Protein AF-A0A8T5EY14-F1 (afdb_monomer)

Sequence (70 aa):
MNQTKQAKYPSMLAKEAKCTYSHTVHLLQKMEKNGLVKFEKKGRLKLVGLTKKGEQVSDLFEQVGRTLVR

Radius of gyration: 13.02 Å; Cα contacts (8 Å, |Δi|>4): 65; chains: 1; bounding box: 38×29×30 Å

Nearest PDB structures (foldseek):
  2rdp-assembly1_A-2  TM=8.584E-01  e=1.668E-03  Geobacillus stearothermophilus
  5k1y-assembly1_B  TM=8.773E-01  e=8.317E-03  Sulfolobus sp. NOB8H2
  5k5o-assembly1_D  TM=8.792E-01  e=1.624E-02  Sulfolobus sp. NOB8H2
  1r22-assembly1_B  TM=7.808E-01  e=7.779E-03  Synechococcus elongatus PCC 7942 = FACHB-805
  2vxz-assembly1_A  TM=7.004E-01  e=5.566E-03  Pyrobaculum spherical virus

Solvent-accessible surface area (backbone atoms only — not comparable to full-atom values): 4040 Å² total; per-residue (Å²): 132,86,73,76,78,67,61,38,46,59,66,57,51,10,61,77,69,75,43,56,56,70,62,42,51,55,50,50,52,53,34,34,76,71,51,29,31,44,77,47,75,64,81,94,45,60,31,39,30,66,30,76,62,23,46,56,53,50,54,51,51,51,54,50,47,62,69,73,61,122

Secondary structure (DSSP, 8-state):
-------B-HHHHHHHTT--HHHHHHHHHHHHHTTSEEEEEETTEEEEEE-HHHHHHHHHHHHHHHHH--

Mean predicted aligned error: 4.85 Å

Foldseek 3Di:
DDPPQDWAALVVVCVVVVHDSVVSVVVLVVCVVVQQWDWDDPDPGTTIGGDPNVVVVVVVVVVVVVVVPD

Structure (mmCIF, N/CA/C/O backbone):
data_AF-A0A8T5EY14-F1
#
_entry.id   AF-A0A8T5EY14-F1
#
loop_
_atom_site.group_PDB
_atom_site.id
_atom_site.type_symbol
_atom_site.label_atom_id
_atom_site.label_alt_id
_atom_site.label_comp_id
_atom_site.label_asym_id
_atom_site.label_entity_id
_atom_site.label_seq_id
_atom_site.pdbx_PDB_ins_code
_atom_site.Cartn_x
_atom_site.Cartn_y
_atom_site.Cartn_z
_atom_site.occupancy
_atom_site.B_iso_or_equiv
_atom_site.auth_seq_id
_atom_site.auth_comp_id
_atom_site.auth_asym_id
_atom_site.auth_atom_id
_atom_site.pdbx_PDB_model_num
ATOM 1 N N . MET A 1 1 ? -6.678 -13.918 14.549 1.00 31.69 1 MET A N 1
ATOM 2 C CA . MET A 1 1 ? -5.206 -13.944 14.410 1.00 31.69 1 MET A CA 1
ATOM 3 C C . MET A 1 1 ? -4.807 -12.788 13.504 1.00 31.69 1 MET A C 1
ATOM 5 O O . MET A 1 1 ? -5.114 -12.842 12.321 1.00 31.69 1 MET A O 1
ATOM 9 N N . ASN A 1 2 ? -4.229 -11.717 14.059 1.00 35.62 2 ASN A N 1
ATOM 10 C CA . ASN A 1 2 ? -3.786 -10.551 13.287 1.00 35.62 2 ASN A CA 1
ATOM 11 C C . ASN A 1 2 ? -2.632 -10.962 12.365 1.00 35.62 2 ASN A C 1
ATOM 13 O O . ASN A 1 2 ? -1.505 -11.126 12.829 1.00 35.62 2 ASN A O 1
ATOM 17 N N . GLN A 1 3 ? -2.888 -11.108 11.064 1.00 45.94 3 GLN A N 1
ATOM 18 C CA . GLN A 1 3 ? -1.810 -11.005 10.089 1.00 45.94 3 GLN A CA 1
ATOM 19 C C . GLN A 1 3 ? -1.357 -9.548 10.089 1.00 45.94 3 GLN A C 1
ATOM 21 O O . GLN A 1 3 ? -2.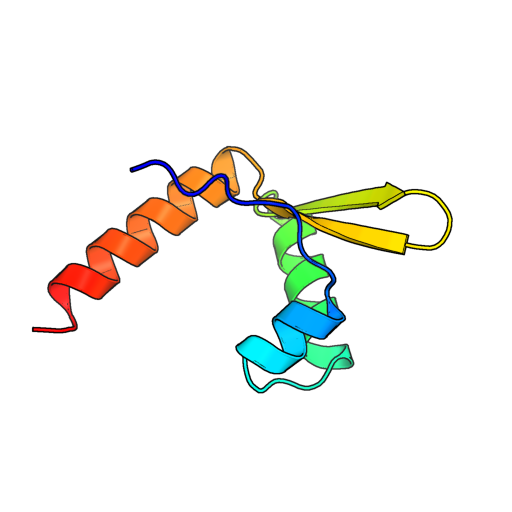079 -8.662 9.636 1.00 45.94 3 GLN A O 1
ATOM 26 N N . THR A 1 4 ? -0.175 -9.276 10.631 1.00 48.59 4 THR A N 1
ATOM 27 C CA . THR A 1 4 ? 0.472 -7.976 10.473 1.00 48.59 4 THR A CA 1
ATOM 28 C C . THR A 1 4 ? 0.584 -7.719 8.968 1.00 48.59 4 THR A C 1
ATOM 30 O O . THR A 1 4 ? 1.290 -8.462 8.283 1.00 48.59 4 THR A O 1
ATOM 33 N N . LYS A 1 5 ? -0.145 -6.728 8.430 1.00 66.75 5 LYS A N 1
ATOM 34 C CA . LYS A 1 5 ? -0.114 -6.363 7.002 1.00 66.75 5 LYS A CA 1
ATOM 35 C C . LYS A 1 5 ? 1.256 -5.739 6.695 1.00 66.75 5 LYS A C 1
ATOM 37 O O . LYS A 1 5 ? 1.417 -4.523 6.673 1.00 66.75 5 LYS A O 1
ATOM 42 N N . GLN A 1 6 ? 2.277 -6.588 6.563 1.00 77.81 6 GLN A N 1
ATOM 43 C CA . GLN A 1 6 ? 3.656 -6.169 6.329 1.00 77.81 6 GLN A CA 1
ATOM 44 C C . GLN A 1 6 ? 3.771 -5.465 4.980 1.00 77.81 6 GLN A C 1
ATOM 46 O O . GLN A 1 6 ? 3.137 -5.859 3.998 1.00 77.81 6 GLN A O 1
ATOM 51 N N . ALA A 1 7 ? 4.612 -4.433 4.935 1.00 85.12 7 ALA A N 1
ATOM 52 C CA . ALA A 1 7 ? 4.892 -3.730 3.699 1.00 85.12 7 ALA A CA 1
ATOM 53 C C . ALA A 1 7 ? 5.535 -4.687 2.679 1.00 85.12 7 ALA A C 1
ATOM 55 O O . ALA A 1 7 ? 6.477 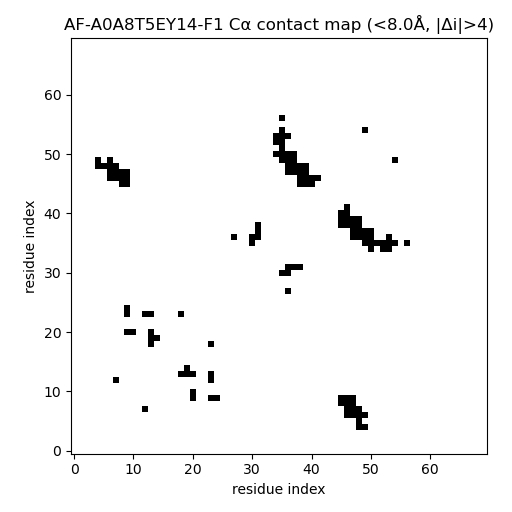-5.415 2.997 1.00 85.12 7 ALA A O 1
ATOM 56 N N . LYS A 1 8 ? 5.024 -4.692 1.446 1.00 91.50 8 LYS A N 1
ATOM 57 C CA . LYS A 1 8 ? 5.456 -5.588 0.367 1.00 91.50 8 LYS A CA 1
ATOM 58 C C . LYS A 1 8 ? 6.198 -4.828 -0.726 1.00 91.50 8 LYS A C 1
ATOM 60 O O . LYS A 1 8 ? 5.981 -3.637 -0.944 1.00 91.50 8 LYS A O 1
ATOM 65 N N . TYR A 1 9 ? 7.047 -5.535 -1.465 1.00 94.25 9 TYR A N 1
ATOM 66 C CA . TYR A 1 9 ? 7.636 -5.001 -2.691 1.00 94.25 9 TYR A CA 1
ATOM 67 C C . TYR A 1 9 ? 6.582 -4.914 -3.807 1.00 94.25 9 TYR A C 1
ATOM 69 O O . TYR A 1 9 ? 5.842 -5.883 -4.006 1.00 94.25 9 TYR A O 1
ATOM 77 N N . PRO A 1 10 ? 6.548 -3.828 -4.604 1.00 93.00 10 PRO A N 1
ATOM 78 C CA . PRO A 1 10 ? 5.636 -3.706 -5.744 1.00 93.00 10 PRO A CA 1
ATOM 79 C C . PRO A 1 10 ? 5.749 -4.854 -6.758 1.00 93.00 10 PRO A C 1
ATOM 81 O O . PRO A 1 10 ? 4.749 -5.260 -7.341 1.00 93.00 10 PRO A O 1
ATOM 84 N N . SER A 1 11 ? 6.945 -5.423 -6.936 1.00 94.25 11 SER A N 1
ATOM 85 C CA . SER A 1 11 ? 7.163 -6.596 -7.792 1.00 94.25 11 SER A CA 1
ATOM 86 C C . SER A 1 11 ? 6.458 -7.856 -7.278 1.00 94.25 11 SER A C 1
ATOM 88 O O . SER A 1 11 ? 5.919 -8.617 -8.079 1.00 94.25 11 SER A O 1
ATOM 90 N N . MET A 1 12 ? 6.406 -8.066 -5.956 1.00 94.69 12 MET A N 1
ATOM 91 C CA . MET A 1 12 ? 5.649 -9.178 -5.369 1.00 94.69 12 MET A CA 1
ATOM 92 C C . MET A 1 12 ? 4.147 -8.978 -5.561 1.00 94.69 12 MET A C 1
ATOM 94 O O . MET A 1 12 ? 3.461 -9.912 -5.961 1.00 94.69 12 MET A O 1
ATOM 98 N N . LEU A 1 13 ? 3.656 -7.750 -5.364 1.00 94.94 13 LEU A N 1
ATOM 99 C CA . LEU A 1 13 ? 2.248 -7.413 -5.595 1.00 94.94 13 LEU A CA 1
ATOM 100 C C . LEU A 1 13 ? 1.838 -7.638 -7.055 1.00 94.94 13 LEU A C 1
ATOM 102 O O . LEU A 1 13 ? 0.775 -8.193 -7.309 1.00 94.94 13 LEU A O 1
ATOM 106 N N . ALA A 1 14 ? 2.692 -7.266 -8.012 1.00 96.31 14 ALA A N 1
ATOM 107 C CA . ALA A 1 14 ? 2.442 -7.500 -9.433 1.00 96.31 14 ALA A CA 1
ATOM 108 C C . ALA A 1 14 ? 2.307 -9.000 -9.746 1.00 96.31 14 ALA A C 1
ATOM 110 O O . ALA A 1 14 ? 1.377 -9.412 -10.441 1.00 96.31 14 ALA A O 1
ATOM 111 N N . LYS A 1 15 ? 3.194 -9.824 -9.170 1.00 96.44 15 LYS A N 1
ATOM 112 C CA . LYS A 1 15 ? 3.158 -11.285 -9.313 1.00 96.44 15 LYS A CA 1
ATOM 113 C C . LYS A 1 15 ? 1.892 -11.893 -8.699 1.00 96.44 15 LYS A C 1
ATOM 115 O O . LYS A 1 15 ? 1.232 -12.688 -9.359 1.00 96.44 15 LYS A O 1
ATOM 120 N N . GLU A 1 16 ? 1.549 -11.518 -7.465 1.00 94.88 16 GLU A N 1
ATOM 121 C CA . GLU A 1 16 ? 0.351 -12.005 -6.759 1.00 94.88 16 GLU A CA 1
ATOM 122 C C . GLU A 1 16 ? -0.939 -11.614 -7.497 1.00 94.88 16 GLU A C 1
ATOM 124 O O . GLU A 1 16 ? -1.820 -12.448 -7.691 1.00 94.88 16 GLU A O 1
ATOM 129 N N . ALA A 1 17 ? -1.019 -10.369 -7.977 1.00 93.75 17 ALA A N 1
ATOM 130 C CA . ALA A 1 17 ? -2.171 -9.846 -8.708 1.00 93.75 17 ALA A CA 1
ATOM 131 C C . ALA A 1 17 ? -2.218 -10.271 -10.189 1.00 93.75 17 ALA A C 1
ATOM 133 O O . ALA A 1 17 ? -3.120 -9.841 -10.906 1.00 93.75 17 ALA A O 1
ATOM 134 N N . LYS A 1 18 ? -1.249 -11.071 -10.667 1.00 96.44 18 LYS A N 1
ATOM 135 C CA . LYS A 1 18 ? -1.097 -11.468 -12.081 1.00 96.44 18 LYS A CA 1
ATOM 136 C C . LYS A 1 18 ? -1.163 -10.269 -13.043 1.00 96.44 18 LYS A C 1
ATOM 138 O O . LYS A 1 18 ? -1.805 -10.324 -14.088 1.00 96.44 18 LYS A O 1
ATOM 143 N N . CYS A 1 19 ? -0.497 -9.175 -12.680 1.00 95.31 19 CYS A N 1
ATOM 144 C CA . CYS A 1 19 ? -0.468 -7.931 -13.443 1.00 95.31 19 CYS A CA 1
ATOM 145 C C . CYS A 1 19 ? 0.972 -7.565 -13.833 1.00 95.31 19 CYS A C 1
ATOM 147 O O . CYS A 1 19 ? 1.936 -7.967 -13.184 1.00 95.31 19 CYS A O 1
ATOM 149 N N . THR A 1 20 ? 1.144 -6.784 -14.900 1.00 97.56 20 THR A N 1
ATOM 150 C CA . THR A 1 20 ? 2.466 -6.264 -15.274 1.00 97.56 20 THR A CA 1
ATOM 151 C C . THR A 1 20 ? 2.952 -5.246 -14.247 1.00 97.56 20 THR A C 1
ATOM 153 O O . THR A 1 20 ? 2.167 -4.417 -13.781 1.00 97.56 20 THR A O 1
ATOM 156 N N . TYR A 1 21 ? 4.262 -5.216 -13.997 1.00 94.88 21 TYR A N 1
ATOM 157 C CA . TYR A 1 21 ? 4.871 -4.288 -13.042 1.00 94.88 21 TYR A CA 1
ATOM 158 C C . TYR A 1 21 ? 4.481 -2.817 -13.271 1.00 94.88 21 TYR A C 1
ATOM 160 O O . TYR A 1 21 ? 4.127 -2.129 -12.317 1.00 94.88 21 TYR A O 1
ATOM 168 N N . SER A 1 22 ? 4.492 -2.339 -14.521 1.00 96.38 22 SER A N 1
ATOM 169 C CA . SER A 1 22 ? 4.147 -0.951 -14.868 1.00 96.38 22 SER A CA 1
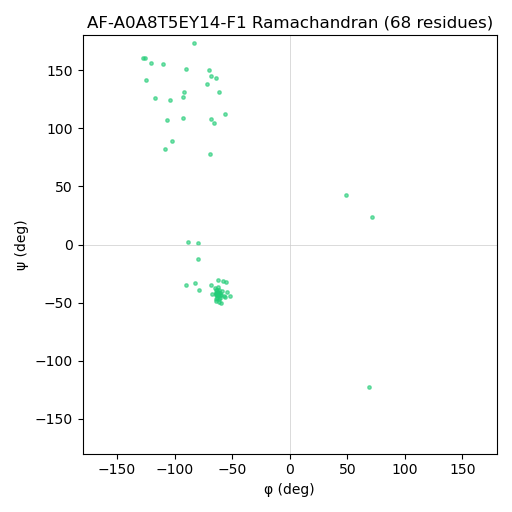ATOM 170 C C . SER A 1 22 ? 2.723 -0.581 -14.442 1.00 96.38 22 SER A C 1
ATOM 172 O O . SER A 1 22 ? 2.527 0.410 -13.740 1.00 96.38 22 SER A O 1
ATOM 174 N N . HIS A 1 23 ? 1.737 -1.407 -14.797 1.00 96.94 23 HIS A N 1
ATOM 175 C CA . HIS A 1 23 ? 0.348 -1.216 -14.380 1.00 96.94 23 HIS A CA 1
ATOM 176 C C . HIS A 1 23 ? 0.182 -1.289 -12.857 1.00 96.94 23 HIS A C 1
ATOM 178 O O . HIS A 1 23 ? -0.525 -0.457 -12.286 1.00 96.94 23 HIS A O 1
ATOM 184 N N . THR A 1 24 ? 0.868 -2.218 -12.181 1.00 96.69 24 THR A N 1
ATOM 185 C CA . THR A 1 24 ? 0.845 -2.302 -10.714 1.00 96.69 24 THR A CA 1
ATOM 186 C C . THR A 1 24 ? 1.397 -1.033 -10.069 1.00 96.69 24 THR A C 1
ATOM 188 O O . THR A 1 24 ? 0.759 -0.477 -9.181 1.00 96.69 24 THR A O 1
ATOM 191 N N . VAL A 1 25 ? 2.545 -0.525 -10.524 1.00 95.25 25 VAL A N 1
ATOM 192 C CA . VAL A 1 25 ? 3.131 0.713 -9.986 1.00 95.25 25 VAL A CA 1
ATOM 193 C C . VAL A 1 25 ? 2.222 1.914 -10.238 1.00 95.25 25 VAL A C 1
ATOM 195 O O . VAL A 1 25 ? 2.008 2.701 -9.318 1.00 95.25 25 VAL A O 1
ATOM 198 N N . 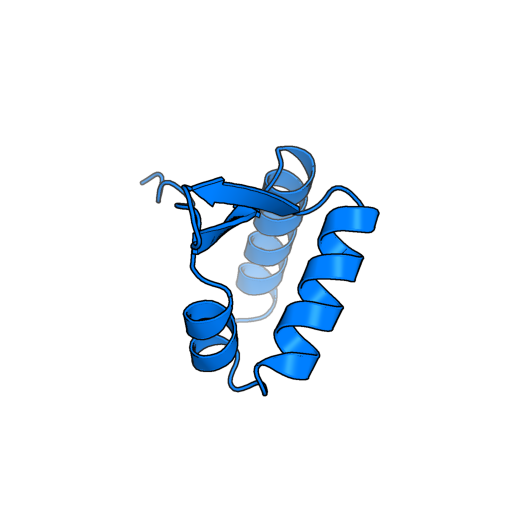HIS A 1 26 ? 1.640 2.034 -11.435 1.00 96.75 26 HIS A N 1
ATOM 199 C CA . HIS A 1 26 ? 0.689 3.105 -11.758 1.00 96.75 26 HIS A CA 1
ATOM 200 C C . HIS A 1 26 ? -0.542 3.077 -10.845 1.00 96.75 26 HIS A C 1
ATOM 202 O O . HIS A 1 26 ? -0.971 4.111 -10.329 1.00 96.75 26 HIS A O 1
ATOM 208 N N . LEU A 1 27 ? -1.093 1.887 -10.586 1.00 97.62 27 LEU A N 1
ATOM 209 C CA . LEU A 1 27 ? -2.201 1.720 -9.648 1.00 97.62 27 LEU A CA 1
ATOM 210 C C . LEU A 1 27 ? -1.791 2.103 -8.220 1.00 97.62 27 LEU A C 1
ATOM 212 O O . LEU A 1 27 ? -2.499 2.866 -7.568 1.00 97.62 27 LEU A O 1
ATOM 216 N N . LEU A 1 28 ? -0.631 1.641 -7.751 1.00 96.50 28 LEU A N 1
ATOM 217 C CA . LEU A 1 28 ? -0.126 1.955 -6.412 1.00 96.50 28 LEU A CA 1
ATOM 218 C C . LEU A 1 28 ? 0.128 3.458 -6.222 1.00 96.50 28 LEU A C 1
ATOM 220 O O . LEU A 1 28 ? -0.162 3.989 -5.154 1.00 96.50 28 LEU A O 1
ATOM 224 N N . GLN A 1 29 ? 0.594 4.169 -7.252 1.00 96.69 29 GLN A N 1
ATOM 225 C CA . GLN A 1 29 ? 0.721 5.632 -7.227 1.00 96.69 29 GLN A CA 1
ATOM 226 C C . GLN A 1 29 ? -0.641 6.325 -7.094 1.00 96.69 29 GLN A C 1
ATOM 228 O O . GLN A 1 29 ? -0.789 7.268 -6.315 1.00 96.69 29 GLN A O 1
ATOM 233 N N . LYS A 1 30 ? -1.671 5.842 -7.804 1.00 98.12 30 LYS A N 1
ATOM 234 C CA . LYS A 1 30 ? -3.043 6.344 -7.626 1.00 98.12 30 LYS A CA 1
ATOM 235 C C . LYS A 1 30 ? -3.563 6.058 -6.217 1.00 98.12 30 LYS A C 1
ATOM 237 O O . LYS A 1 30 ? -4.191 6.929 -5.620 1.00 98.12 30 LYS A O 1
ATOM 242 N N . MET A 1 31 ? -3.297 4.872 -5.674 1.00 97.69 31 MET A N 1
ATOM 243 C CA . MET A 1 31 ? -3.679 4.513 -4.305 1.00 97.69 31 MET A CA 1
ATOM 244 C C . MET A 1 31 ? -2.967 5.393 -3.266 1.00 97.69 31 MET A C 1
ATOM 246 O O . MET A 1 31 ? -3.606 5.812 -2.302 1.00 97.69 31 MET A O 1
ATOM 250 N N . GLU A 1 32 ? -1.690 5.730 -3.476 1.00 97.44 32 GLU A N 1
ATOM 251 C CA . GLU A 1 32 ? -0.930 6.659 -2.626 1.00 97.44 32 GLU A CA 1
ATOM 252 C C . GLU A 1 32 ? -1.535 8.065 -2.673 1.00 97.44 32 GLU A C 1
ATOM 254 O O . GLU A 1 32 ? -1.834 8.638 -1.627 1.00 97.44 32 GLU A O 1
ATOM 259 N N . LYS A 1 33 ? -1.838 8.582 -3.873 1.00 97.94 33 LYS A N 1
ATOM 260 C CA . LYS A 1 33 ? -2.504 9.885 -4.047 1.00 97.94 33 LYS A CA 1
ATOM 261 C C . LYS A 1 33 ? -3.863 9.962 -3.335 1.00 97.94 33 LYS A C 1
ATOM 263 O O . LYS A 1 33 ? -4.257 11.029 -2.881 1.00 97.94 33 LYS A O 1
ATOM 268 N N . ASN A 1 34 ? -4.573 8.839 -3.219 1.00 97.88 34 ASN A N 1
ATOM 269 C CA . ASN A 1 34 ? -5.854 8.743 -2.507 1.00 97.88 34 ASN A CA 1
ATOM 270 C C . ASN A 1 34 ? -5.711 8.430 -1.002 1.00 97.88 34 ASN A C 1
ATOM 272 O O . ASN A 1 34 ? -6.719 8.275 -0.295 1.00 97.88 34 ASN A O 1
ATOM 276 N N . GLY A 1 35 ? -4.474 8.330 -0.508 1.00 97.44 35 GLY A N 1
ATOM 277 C CA . GLY A 1 35 ? -4.146 8.073 0.890 1.00 97.44 35 GLY A CA 1
ATOM 278 C C . GLY A 1 35 ? -4.444 6.649 1.353 1.00 97.44 35 GLY A C 1
ATOM 279 O O . GLY A 1 35 ? -4.672 6.453 2.542 1.00 97.44 35 GLY A O 1
ATOM 280 N N . LEU A 1 36 ? -4.493 5.665 0.448 1.00 97.56 36 LEU A N 1
ATOM 281 C CA . LEU A 1 36 ? -4.766 4.256 0.776 1.00 97.56 36 LEU A CA 1
ATOM 282 C C . LEU A 1 36 ? -3.486 3.466 1.070 1.00 97.56 36 LEU A C 1
ATOM 284 O O . LEU A 1 36 ? -3.474 2.594 1.932 1.00 97.56 36 LEU A O 1
ATOM 288 N N . VAL A 1 37 ? -2.397 3.781 0.375 1.00 96.75 37 VAL A N 1
ATOM 289 C CA . VAL A 1 37 ? -1.076 3.184 0.613 1.00 96.75 37 VAL A CA 1
ATOM 290 C C . VAL A 1 37 ? -0.048 4.276 0.854 1.00 96.75 37 VAL A C 1
ATOM 292 O O . VAL A 1 37 ? -0.253 5.426 0.474 1.00 96.75 37 VAL A O 1
ATOM 295 N N . LYS A 1 38 ? 1.070 3.905 1.464 1.00 95.56 38 LYS A N 1
ATOM 296 C CA . LYS A 1 38 ? 2.277 4.722 1.552 1.00 95.56 38 LYS A CA 1
ATOM 297 C C . LYS A 1 38 ? 3.450 3.938 0.992 1.00 95.56 38 LYS A C 1
ATOM 299 O O . LYS A 1 38 ? 3.557 2.728 1.216 1.00 95.56 38 LYS A O 1
ATOM 304 N N . PHE A 1 39 ? 4.336 4.631 0.289 1.00 93.69 39 PHE A N 1
ATOM 305 C CA . PHE A 1 39 ? 5.619 4.054 -0.060 1.00 93.69 39 PHE A CA 1
ATOM 306 C C . PHE A 1 39 ? 6.676 4.413 0.985 1.00 93.69 39 PHE A C 1
ATOM 308 O O . PHE A 1 39 ? 6.920 5.584 1.266 1.00 93.69 39 PHE A O 1
ATOM 315 N N . GLU A 1 40 ? 7.358 3.403 1.512 1.00 90.19 40 GLU A N 1
ATOM 316 C CA . GLU A 1 40 ? 8.473 3.569 2.438 1.00 90.19 40 GLU A CA 1
ATOM 317 C C . GLU A 1 40 ? 9.786 3.318 1.703 1.00 90.19 40 GLU A C 1
ATOM 319 O O .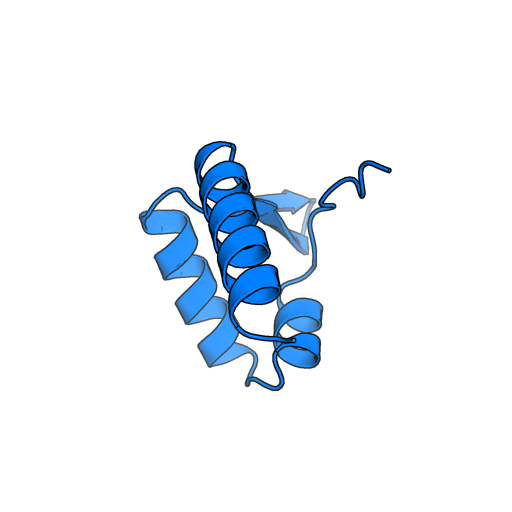 GLU A 1 40 ? 9.989 2.278 1.067 1.00 90.19 40 GLU A O 1
ATOM 324 N N . LYS A 1 41 ? 10.686 4.299 1.763 1.00 84.75 41 LYS A N 1
ATOM 325 C CA . LYS A 1 41 ? 11.987 4.218 1.108 1.00 84.75 41 LYS A CA 1
ATOM 326 C C . LYS A 1 41 ? 13.006 3.673 2.105 1.00 84.75 41 LYS A C 1
ATOM 328 O O . LYS A 1 41 ? 13.405 4.372 3.031 1.00 84.75 41 LYS A O 1
ATOM 333 N N . LYS A 1 42 ? 13.446 2.432 1.902 1.00 77.75 42 LYS A N 1
ATOM 334 C CA . LYS A 1 42 ? 14.531 1.806 2.668 1.00 77.75 42 LYS A CA 1
ATOM 335 C C . LYS A 1 42 ? 15.754 1.690 1.753 1.00 77.75 42 LYS A C 1
ATOM 337 O O . LYS A 1 42 ? 15.974 0.678 1.091 1.00 77.75 42 LYS A O 1
ATOM 342 N N . GLY A 1 43 ? 16.505 2.785 1.631 1.00 80.56 43 GLY A N 1
ATOM 343 C CA . GLY A 1 43 ? 17.612 2.899 0.673 1.00 80.56 43 GLY A CA 1
ATOM 344 C C . GLY A 1 43 ? 17.128 2.950 -0.785 1.00 80.56 43 GLY A C 1
ATOM 345 O O . GLY A 1 43 ? 16.351 3.830 -1.155 1.00 80.56 43 GLY A O 1
ATOM 346 N N . ARG A 1 44 ? 17.591 2.014 -1.628 1.00 75.19 44 ARG A N 1
ATOM 347 C CA . ARG A 1 44 ? 17.143 1.875 -3.035 1.00 75.19 44 ARG A CA 1
ATOM 348 C C . ARG A 1 44 ? 15.800 1.150 -3.169 1.00 75.19 44 ARG A C 1
ATOM 350 O O . ARG A 1 44 ? 15.201 1.158 -4.241 1.00 75.19 44 ARG A O 1
ATOM 357 N N . LEU A 1 45 ? 15.337 0.519 -2.094 1.00 69.56 45 LEU A N 1
ATOM 358 C CA . LEU A 1 45 ? 14.136 -0.298 -2.081 1.00 69.56 45 LEU A CA 1
ATOM 359 C C . LEU A 1 45 ? 12.917 0.541 -1.690 1.00 69.56 45 LEU A C 1
ATOM 361 O O . LEU A 1 45 ? 12.943 1.266 -0.694 1.00 69.56 45 LEU A O 1
ATOM 365 N N . LYS A 1 46 ? 11.844 0.428 -2.479 1.00 83.88 46 LYS A N 1
ATOM 366 C CA . LYS A 1 46 ? 10.548 1.063 -2.216 1.00 83.88 46 LYS A CA 1
ATOM 367 C C . LYS A 1 46 ? 9.568 -0.026 -1.772 1.00 83.88 46 LYS A C 1
ATOM 369 O O . LYS A 1 46 ? 9.175 -0.861 -2.585 1.00 83.88 46 LYS A O 1
ATOM 374 N N . LEU A 1 47 ? 9.226 -0.045 -0.490 1.00 92.88 47 LEU A N 1
ATOM 375 C CA . LEU A 1 47 ? 8.183 -0.911 0.060 1.00 92.88 47 LEU A CA 1
ATOM 376 C C . LEU A 1 47 ? 6.835 -0.188 -0.002 1.00 92.88 47 LEU A C 1
ATOM 378 O O . LEU A 1 47 ? 6.792 1.037 0.053 1.00 92.88 47 LEU A O 1
ATOM 382 N N . VAL A 1 48 ? 5.744 -0.940 -0.120 1.00 94.94 48 VAL A N 1
ATOM 383 C CA . VAL A 1 48 ? 4.364 -0.440 -0.074 1.00 94.94 48 VAL A CA 1
ATOM 384 C C . VAL A 1 48 ? 3.652 -1.045 1.117 1.00 94.94 48 VAL A C 1
ATOM 386 O O . VAL A 1 48 ? 3.598 -2.266 1.245 1.00 94.94 48 VAL A O 1
ATOM 389 N N . GLY A 1 49 ? 3.071 -0.193 1.955 1.00 94.50 49 GLY A N 1
ATOM 390 C CA . GLY A 1 49 ? 2.189 -0.590 3.049 1.00 94.50 49 GLY A CA 1
ATOM 391 C C . GLY A 1 49 ? 0.866 0.165 2.990 1.00 94.50 49 GLY A C 1
ATOM 392 O O . GLY A 1 49 ? 0.774 1.219 2.356 1.00 94.50 49 GLY A O 1
ATOM 393 N N . LEU A 1 50 ? -0.160 -0.361 3.655 1.00 96.19 50 LEU A N 1
ATOM 394 C CA 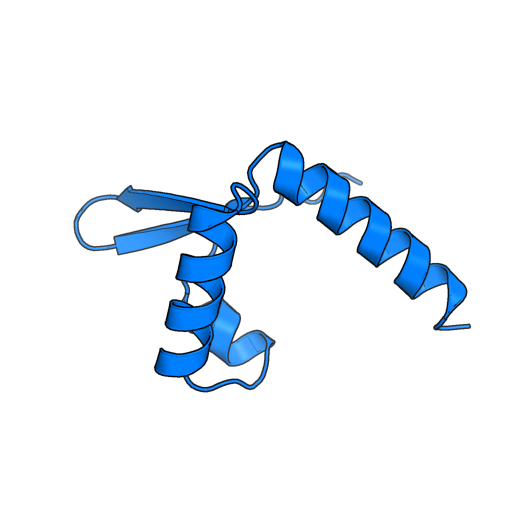. LEU A 1 50 ? -1.418 0.361 3.824 1.00 96.19 50 LEU A CA 1
ATOM 395 C C . LEU A 1 50 ? -1.231 1.541 4.788 1.00 96.19 50 LEU A C 1
ATOM 397 O O . LEU A 1 50 ? -0.397 1.520 5.695 1.00 96.19 50 LEU A O 1
ATOM 401 N N . THR A 1 51 ? -2.015 2.591 4.577 1.00 96.38 51 THR A N 1
ATOM 402 C CA . THR A 1 51 ? -2.270 3.597 5.613 1.00 96.38 51 THR A CA 1
ATOM 403 C C . THR A 1 51 ? -3.396 3.108 6.526 1.00 96.38 51 THR A C 1
ATOM 405 O O . THR A 1 51 ? -4.089 2.149 6.194 1.00 96.38 51 THR A O 1
ATOM 408 N N . LYS A 1 52 ? -3.685 3.828 7.616 1.00 96.19 52 LYS A N 1
ATOM 40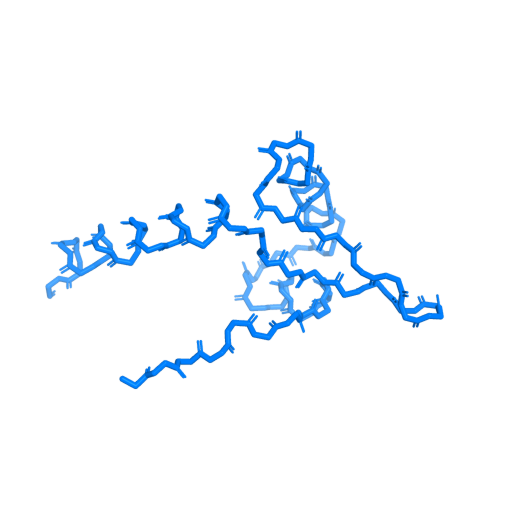9 C CA . LYS A 1 52 ? -4.871 3.553 8.448 1.00 96.19 52 LYS A CA 1
ATOM 410 C C . LYS A 1 52 ? -6.176 3.556 7.634 1.00 96.19 52 LYS A C 1
ATOM 412 O O . LYS A 1 52 ? -7.024 2.691 7.816 1.00 96.19 52 LYS A O 1
ATOM 417 N N . LYS A 1 53 ? -6.317 4.499 6.694 1.00 97.06 53 LYS A N 1
ATOM 418 C CA . LYS A 1 53 ? -7.457 4.551 5.763 1.00 97.06 53 LYS A CA 1
ATOM 419 C C . LYS A 1 53 ? -7.472 3.328 4.838 1.00 97.06 53 LYS A C 1
ATOM 421 O O . LYS A 1 53 ? -8.529 2.763 4.584 1.00 97.06 53 LYS A O 1
ATOM 426 N N . GLY A 1 54 ? -6.308 2.910 4.342 1.00 96.81 54 GLY A N 1
ATOM 427 C CA . GLY A 1 54 ? -6.169 1.706 3.524 1.00 96.81 54 GLY A CA 1
ATOM 428 C C . GLY A 1 54 ? -6.528 0.420 4.262 1.00 96.81 54 GLY A C 1
ATOM 429 O O . GLY A 1 54 ? -7.162 -0.451 3.676 1.00 96.81 54 GLY A O 1
ATOM 430 N N . GLU A 1 55 ? -6.164 0.308 5.540 1.00 96.25 55 GLU A N 1
ATOM 431 C CA . GLU A 1 55 ? -6.540 -0.823 6.394 1.00 96.25 55 GLU A CA 1
ATOM 432 C C . GLU A 1 55 ? -8.057 -0.913 6.548 1.00 96.25 55 GLU A C 1
ATOM 434 O O . GLU A 1 55 ? -8.619 -1.959 6.243 1.00 96.25 55 GLU A O 1
ATOM 439 N N . GLN A 1 56 ? -8.722 0.200 6.878 1.00 96.50 56 GLN A N 1
ATOM 440 C CA . GLN A 1 56 ? -10.186 0.256 6.976 1.00 96.50 56 GLN A CA 1
ATOM 441 C C . GLN A 1 56 ? -10.873 -0.177 5.674 1.00 96.50 56 GLN A C 1
ATOM 443 O O . GLN A 1 56 ? -11.813 -0.967 5.695 1.00 96.50 56 GLN A O 1
ATOM 448 N N . VAL A 1 57 ? -10.391 0.312 4.527 1.00 97.19 57 VAL A N 1
ATOM 449 C CA . VAL A 1 57 ? -10.922 -0.082 3.213 1.00 97.19 57 VAL A CA 1
ATOM 450 C C . VAL A 1 57 ? -10.678 -1.569 2.946 1.00 97.19 57 VAL A C 1
ATOM 452 O O . VAL A 1 57 ? -11.580 -2.264 2.489 1.00 97.19 57 VAL A O 1
ATOM 455 N N . SER A 1 58 ? -9.484 -2.077 3.253 1.00 95.56 58 SER A N 1
ATOM 456 C CA . SER A 1 58 ? -9.152 -3.497 3.109 1.00 95.56 58 SER A CA 1
ATOM 457 C C . SER A 1 58 ? -10.071 -4.388 3.944 1.00 95.56 58 SER A C 1
ATOM 459 O O . SER A 1 58 ? -10.473 -5.440 3.456 1.00 95.56 58 SER A O 1
ATOM 461 N N . ASP A 1 59 ? -10.418 -3.976 5.161 1.00 95.75 59 ASP A N 1
ATOM 462 C CA . ASP A 1 59 ? -11.294 -4.754 6.039 1.00 95.75 59 ASP A CA 1
ATOM 463 C C . ASP A 1 59 ? -12.730 -4.810 5.482 1.00 95.75 59 ASP A C 1
ATOM 465 O O . ASP A 1 59 ? -13.379 -5.855 5.546 1.00 95.75 59 ASP A O 1
ATOM 469 N N . LEU A 1 60 ? -13.204 -3.732 4.840 1.00 96.25 60 LEU A N 1
ATOM 470 C CA . LEU A 1 60 ? -14.477 -3.734 4.106 1.00 96.25 60 LEU A CA 1
ATOM 471 C C . LEU A 1 60 ? -14.445 -4.693 2.906 1.00 96.25 60 LEU A C 1
ATOM 473 O O . LEU A 1 60 ? -15.395 -5.446 2.699 1.00 96.25 60 LEU A O 1
ATOM 477 N N . PHE A 1 61 ? -13.351 -4.720 2.136 1.00 94.62 61 PHE A N 1
ATOM 478 C CA . PHE A 1 61 ? -13.197 -5.677 1.032 1.00 94.62 61 PHE A CA 1
ATOM 479 C C . PHE A 1 61 ? -13.208 -7.131 1.517 1.00 94.62 61 PHE A C 1
ATOM 481 O O . PHE A 1 61 ? -13.818 -7.979 0.868 1.00 94.62 61 PHE A O 1
ATOM 488 N N . GLU A 1 62 ? -12.590 -7.430 2.664 1.00 93.38 62 GLU A N 1
ATOM 489 C CA . GLU A 1 62 ? -12.663 -8.766 3.263 1.00 93.38 62 GLU A CA 1
ATOM 490 C C . GLU A 1 62 ? -14.097 -9.148 3.652 1.00 93.38 62 GLU A C 1
ATOM 492 O O . GLU A 1 62 ? -14.514 -10.281 3.416 1.00 93.38 62 GLU A O 1
ATOM 497 N N . GLN A 1 63 ? -14.867 -8.221 4.231 1.00 95.06 63 GLN A N 1
ATOM 498 C CA . GLN A 1 63 ? -16.277 -8.457 4.569 1.00 95.06 63 GLN A CA 1
ATOM 499 C C . GLN A 1 63 ? -17.127 -8.726 3.320 1.00 95.06 63 GLN A C 1
ATOM 501 O O . GLN A 1 63 ? -17.922 -9.671 3.298 1.00 95.06 63 GLN A O 1
ATOM 506 N N . VAL A 1 64 ? -16.919 -7.944 2.256 1.00 95.44 64 VAL A N 1
ATOM 507 C CA . VAL A 1 64 ? -17.573 -8.164 0.959 1.00 95.44 64 VAL A CA 1
ATOM 508 C C . VAL A 1 64 ? -17.192 -9.535 0.396 1.00 95.44 64 VAL A C 1
ATOM 510 O O . VAL A 1 64 ? -18.073 -10.296 0.003 1.00 95.44 64 VAL A O 1
ATOM 513 N N . GLY A 1 65 ? -15.907 -9.898 0.431 1.00 93.38 65 GLY A N 1
ATOM 514 C CA . GLY A 1 65 ? -15.424 -11.203 -0.023 1.00 93.38 65 GLY A CA 1
ATOM 515 C C . GLY A 1 65 ? -16.092 -12.375 0.699 1.00 93.38 65 GLY A C 1
ATOM 516 O O . GLY A 1 65 ? -16.544 -13.307 0.041 1.00 93.38 65 GLY A O 1
ATOM 517 N N . ARG A 1 66 ? -16.245 -12.296 2.030 1.00 93.06 66 ARG A N 1
ATOM 518 C CA . ARG A 1 66 ? -16.967 -13.310 2.830 1.00 93.06 66 ARG A CA 1
ATOM 519 C C . ARG A 1 66 ? -18.446 -13.428 2.459 1.00 93.06 66 ARG A C 1
ATOM 521 O O . ARG A 1 66 ? -19.025 -14.493 2.619 1.00 93.06 66 ARG A O 1
ATOM 528 N N . THR A 1 67 ? -1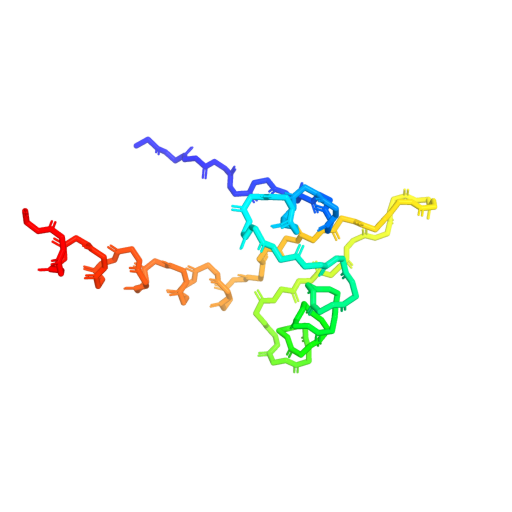9.060 -12.336 2.007 1.00 94.31 67 THR A N 1
ATOM 529 C CA . THR A 1 67 ? -20.473 -12.327 1.596 1.00 94.31 67 THR A CA 1
ATOM 530 C C . THR A 1 67 ? -20.658 -12.925 0.202 1.00 94.31 67 THR A C 1
ATOM 532 O O . THR A 1 67 ? -21.637 -13.625 -0.041 1.00 94.31 67 THR A O 1
ATOM 535 N N . LEU A 1 68 ? -19.731 -12.637 -0.716 1.00 92.06 68 LEU A N 1
ATOM 536 C CA . LEU A 1 68 ? -19.821 -13.038 -2.122 1.00 92.06 68 LEU A CA 1
ATOM 537 C C . LEU A 1 68 ? -19.356 -14.474 -2.379 1.00 92.06 68 LEU A C 1
ATOM 539 O O . LEU A 1 68 ? -19.875 -15.129 -3.278 1.00 92.06 68 LEU A O 1
ATOM 543 N N . VAL A 1 69 ? -18.370 -14.949 -1.620 1.00 77.25 69 VAL 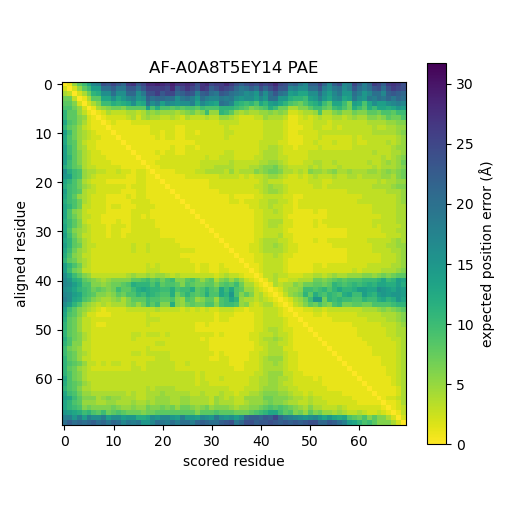A N 1
ATOM 544 C CA . VAL A 1 69 ? -17.805 -16.291 -1.770 1.00 77.25 69 VAL A CA 1
ATOM 545 C C . VAL A 1 69 ? -18.384 -17.163 -0.660 1.00 77.25 69 VAL A C 1
ATOM 547 O O . VAL A 1 69 ? -17.845 -17.209 0.445 1.00 77.25 69 VAL A O 1
ATOM 550 N N . ARG A 1 70 ? -19.527 -17.790 -0.953 1.00 57.19 70 ARG A N 1
ATOM 551 C CA . ARG A 1 70 ? -20.081 -18.895 -0.163 1.00 57.19 70 ARG A CA 1
ATOM 552 C C . ARG A 1 70 ? -19.557 -20.226 -0.676 1.00 57.19 70 ARG A C 1
ATOM 554 O O . ARG A 1 70 ? -19.472 -20.368 -1.915 1.00 57.19 70 ARG A O 1
#

pLDDT: mean 89.32, std 14.51, range [31.69, 98.12]